Protein AF-A0A847G7B0-F1 (afdb_monomer_lite)

Sequence (99 aa):
MNILTGEQFATEEYEGGLYGIQGLPAGTYHVFAYPVDTKDATKDLAAGFTEFVTCGLTAECQDHSLIDVVVAANTVTSDVNPGDWYAPPGSFPPDPFRQ

pLDDT: mean 90.78, std 9.69, range [57.75, 98.5]

Foldseek 3Di:
DFPPPPDDFDDDDDDDLDDDTPDDDFGKDWDKDADPDDDPVRQQFMFTQWPCVVVPVDPVDDGRHTDIQGDDPPDDRDPRHRPHRPDPRPPDDGDPPDD

Secondary structure (DSSP, 8-state):
-BTTT---------SSS-----SPPSEEE--EE--SS--GGGTT--EE-BHHHHTTS-TT----PBP-EEEPTT---------B--SPTTSS---TT--

Structure (mmCIF, N/CA/C/O backbone):
data_AF-A0A847G7B0-F1
#
_entry.id   AF-A0A847G7B0-F1
#
loop_
_atom_site.group_PDB
_atom_site.id
_atom_site.type_symbol
_atom_site.label_atom_id
_atom_site.label_alt_id
_atom_site.label_comp_id
_atom_site.label_asym_id
_atom_site.label_entity_id
_atom_site.label_seq_id
_atom_site.pdbx_PDB_ins_code
_atom_site.Cartn_x
_atom_site.Cartn_y
_atom_site.Cartn_z
_atom_site.occupancy
_atom_site.B_iso_or_equiv
_atom_site.auth_seq_id
_atom_site.auth_comp_id
_atom_site.auth_asym_id
_atom_site.auth_atom_id
_atom_site.pdbx_PDB_model_num
ATOM 1 N N . MET A 1 1 ? -3.500 3.426 4.741 1.00 95.81 1 MET A N 1
ATOM 2 C CA . MET A 1 1 ? -3.957 4.817 4.959 1.00 95.81 1 MET A CA 1
ATOM 3 C C . MET A 1 1 ? -5.441 4.911 4.655 1.00 95.81 1 MET A C 1
ATOM 5 O O . MET A 1 1 ? -5.848 4.457 3.595 1.00 95.81 1 MET A O 1
ATOM 9 N N . ASN A 1 2 ? -6.246 5.453 5.566 1.00 97.62 2 ASN A N 1
ATOM 10 C CA . ASN A 1 2 ? -7.663 5.717 5.312 1.00 97.62 2 ASN A CA 1
ATOM 11 C C . ASN A 1 2 ? -7.801 6.882 4.317 1.00 97.62 2 ASN A C 1
ATOM 13 O O . ASN A 1 2 ? -7.207 7.938 4.536 1.00 97.62 2 ASN A O 1
ATOM 17 N N . ILE A 1 3 ? -8.574 6.707 3.243 1.00 97.31 3 ILE A N 1
ATOM 18 C CA . ILE A 1 3 ? -8.625 7.691 2.147 1.00 97.31 3 ILE A CA 1
ATOM 19 C C . ILE A 1 3 ? -9.361 8.985 2.523 1.00 97.31 3 ILE A C 1
ATOM 21 O O . ILE A 1 3 ? -9.153 10.013 1.887 1.00 97.31 3 ILE A O 1
ATOM 25 N N . LEU A 1 4 ? -10.230 8.946 3.540 1.00 97.19 4 LEU A N 1
ATOM 26 C CA . LEU A 1 4 ? -11.009 10.107 3.976 1.00 97.19 4 LEU A CA 1
ATOM 27 C C . LEU A 1 4 ? -10.315 10.866 5.104 1.00 97.19 4 LEU A C 1
ATOM 29 O O . LEU A 1 4 ? -10.298 12.094 5.098 1.00 97.19 4 LEU A O 1
ATOM 33 N N . THR A 1 5 ? -9.771 10.147 6.088 1.00 97.06 5 THR A N 1
ATOM 34 C CA . THR A 1 5 ? -9.171 10.770 7.278 1.00 97.06 5 THR A CA 1
ATOM 35 C C . THR A 1 5 ? -7.669 10.997 7.141 1.00 97.06 5 THR A C 1
ATOM 37 O O . THR A 1 5 ? -7.103 11.763 7.916 1.00 97.06 5 THR A O 1
ATOM 40 N N . GLY A 1 6 ? -7.008 10.322 6.195 1.00 95.25 6 GLY A N 1
ATOM 41 C CA . GLY A 1 6 ? -5.548 10.289 6.093 1.00 95.25 6 GLY A CA 1
ATOM 42 C C . GLY A 1 6 ? -4.872 9.510 7.226 1.00 95.25 6 GLY A C 1
ATOM 43 O O . GLY A 1 6 ? -3.646 9.461 7.286 1.00 95.25 6 GLY A O 1
ATOM 44 N N . GLU A 1 7 ? -5.643 8.894 8.126 1.00 95.62 7 GLU A N 1
ATOM 45 C CA . GLU A 1 7 ? -5.106 8.142 9.256 1.00 95.62 7 GLU A CA 1
ATOM 46 C C . GLU A 1 7 ? -4.328 6.916 8.770 1.00 95.62 7 GLU A C 1
ATOM 48 O O . GLU A 1 7 ? -4.736 6.199 7.844 1.00 95.62 7 GLU A O 1
ATOM 53 N N . GLN A 1 8 ? -3.174 6.686 9.389 1.00 94.50 8 GLN A N 1
ATOM 54 C CA . GLN A 1 8 ? -2.229 5.659 8.977 1.00 94.50 8 GLN A CA 1
ATOM 55 C C . GLN A 1 8 ? -2.107 4.601 10.063 1.00 94.50 8 GLN A C 1
ATOM 57 O O . GLN A 1 8 ? -2.006 4.905 11.247 1.00 94.50 8 GLN A O 1
ATOM 62 N N . PHE A 1 9 ? -2.116 3.349 9.625 1.00 94.69 9 PHE A N 1
ATOM 63 C CA . PHE A 1 9 ? -2.021 2.168 10.465 1.00 94.69 9 PHE A CA 1
ATOM 64 C C . PHE A 1 9 ? -0.952 1.278 9.848 1.00 94.69 9 PHE A C 1
ATOM 66 O O . PHE A 1 9 ? -0.911 1.153 8.621 1.00 94.69 9 PHE A O 1
ATOM 73 N N . ALA A 1 10 ? -0.113 0.672 10.678 1.00 93.31 10 ALA A N 1
ATOM 74 C CA . ALA A 1 10 ? 0.972 -0.180 10.224 1.00 93.31 10 ALA A CA 1
ATOM 75 C C . ALA A 1 10 ? 1.084 -1.437 11.080 1.00 93.31 10 ALA A C 1
ATOM 77 O O . ALA A 1 10 ? 0.687 -1.479 12.245 1.00 93.31 10 ALA A O 1
ATOM 78 N N . THR A 1 11 ? 1.643 -2.460 10.458 1.00 92.75 11 THR A N 1
ATOM 79 C CA . THR A 1 11 ? 2.144 -3.668 11.093 1.00 92.75 11 THR A CA 1
ATOM 80 C C . THR A 1 11 ? 3.459 -4.007 10.406 1.00 92.75 11 THR A C 1
ATOM 82 O O . THR A 1 11 ? 3.661 -3.631 9.250 1.00 92.75 11 THR A O 1
ATOM 85 N N . GLU A 1 12 ? 4.343 -4.690 11.113 1.00 89.50 12 GLU A N 1
ATOM 86 C CA . GLU A 1 12 ? 5.584 -5.194 10.542 1.00 89.50 12 GLU A CA 1
ATOM 87 C C . GLU A 1 12 ? 5.431 -6.693 10.306 1.00 89.50 12 GLU A C 1
ATOM 89 O O . GLU A 1 12 ? 4.880 -7.419 11.138 1.00 89.50 12 GLU A O 1
ATOM 94 N N . GLU A 1 13 ? 5.922 -7.153 9.164 1.00 83.38 13 GLU A N 1
ATOM 95 C CA . GLU A 1 13 ? 5.943 -8.558 8.786 1.00 83.38 13 GLU A CA 1
ATOM 96 C C . GLU A 1 13 ? 7.396 -8.953 8.532 1.00 83.38 13 GLU A C 1
ATOM 98 O O . GLU A 1 13 ? 8.115 -8.266 7.808 1.00 83.38 13 GLU A O 1
ATOM 103 N N . TYR A 1 14 ? 7.838 -10.020 9.196 1.00 69.06 14 TYR A N 1
ATOM 104 C CA . TYR A 1 14 ? 9.241 -10.438 9.204 1.00 69.06 14 TYR A CA 1
ATOM 105 C C . TYR A 1 14 ? 9.451 -11.846 8.634 1.00 69.06 14 TYR A C 1
ATOM 107 O O . TYR A 1 14 ? 10.556 -12.156 8.194 1.00 69.06 14 TYR A O 1
ATOM 115 N N . GLU A 1 15 ? 8.422 -12.701 8.635 1.00 65.06 15 GLU A N 1
ATOM 116 C CA . GLU A 1 15 ? 8.525 -14.096 8.208 1.00 65.06 15 GLU A CA 1
ATOM 117 C C . GLU A 1 15 ? 7.199 -14.616 7.622 1.00 65.06 15 GLU A C 1
ATOM 119 O O . GLU A 1 15 ? 6.229 -14.846 8.345 1.00 65.06 15 GLU A O 1
ATOM 124 N N . GLY A 1 16 ? 7.197 -14.914 6.317 1.00 66.12 16 GLY A N 1
ATOM 125 C CA . GLY A 1 16 ? 6.161 -15.727 5.666 1.00 66.12 16 GLY A CA 1
ATOM 126 C C . GLY A 1 16 ? 5.251 -15.010 4.666 1.00 66.12 16 GLY A C 1
ATOM 127 O O . GLY A 1 16 ? 4.405 -15.672 4.068 1.00 66.12 16 GLY A O 1
ATOM 128 N N . GLY A 1 17 ? 5.418 -13.703 4.450 1.00 77.25 17 GLY A N 1
ATOM 129 C CA . GLY A 1 17 ? 4.645 -12.912 3.487 1.00 77.25 17 GLY A CA 1
ATOM 130 C C . GLY A 1 17 ? 3.177 -12.713 3.873 1.00 77.25 17 GLY A C 1
ATOM 131 O O . GLY A 1 17 ? 2.377 -12.277 3.047 1.00 77.25 17 GLY A O 1
ATOM 132 N N . LEU A 1 18 ? 2.803 -13.057 5.110 1.00 87.12 18 LEU A N 1
ATOM 133 C CA . LEU A 1 18 ? 1.456 -12.888 5.646 1.00 87.12 18 LEU A CA 1
ATOM 134 C C . LEU A 1 18 ? 1.468 -11.803 6.713 1.00 87.12 18 LEU A C 1
ATOM 136 O O . LEU A 1 18 ? 2.165 -11.916 7.717 1.00 87.12 18 LEU A O 1
ATOM 140 N N . TYR A 1 19 ? 0.626 -10.794 6.530 1.00 92.62 19 TYR A N 1
ATOM 141 C CA . TYR A 1 19 ? 0.465 -9.699 7.474 1.00 92.62 19 TYR A CA 1
ATOM 142 C C . TYR A 1 19 ? -0.994 -9.583 7.922 1.00 92.62 19 TYR A C 1
ATOM 144 O O . TYR A 1 19 ? -1.916 -10.098 7.286 1.00 92.62 19 TYR A O 1
ATOM 152 N N . GLY A 1 20 ? -1.218 -8.881 9.029 1.00 93.38 20 GLY A N 1
ATOM 153 C CA . GLY A 1 20 ? -2.562 -8.579 9.500 1.00 93.38 20 GLY A CA 1
ATOM 154 C C . GLY A 1 20 ? -2.582 -7.314 10.339 1.00 93.38 20 GLY A C 1
ATOM 155 O O . GLY A 1 20 ? -1.826 -7.187 11.298 1.00 93.38 20 GLY A O 1
ATOM 156 N N . ILE A 1 21 ? -3.480 -6.390 10.001 1.00 94.06 21 ILE A N 1
ATOM 157 C CA . ILE A 1 21 ? -3.723 -5.181 10.790 1.00 94.06 21 ILE A CA 1
ATOM 158 C C . ILE A 1 21 ? -5.058 -5.357 11.508 1.00 94.06 21 ILE A C 1
ATOM 160 O O . ILE A 1 21 ? -6.111 -5.453 10.881 1.00 94.06 21 ILE A O 1
ATOM 164 N N . GLN A 1 22 ? -5.007 -5.438 12.835 1.00 93.44 22 GLN A N 1
ATOM 165 C CA . GLN A 1 22 ? -6.193 -5.612 13.672 1.00 93.44 22 GLN A CA 1
ATOM 166 C C . GLN A 1 22 ? -6.720 -4.265 14.169 1.00 93.44 22 GLN A C 1
ATOM 168 O O . GLN A 1 22 ? -5.973 -3.297 14.287 1.00 93.44 22 GLN A O 1
ATOM 173 N N . GLY A 1 23 ? -8.012 -4.218 14.500 1.00 93.50 23 GLY A N 1
ATOM 174 C CA . GLY A 1 23 ? -8.624 -3.039 15.118 1.00 93.50 23 GLY A CA 1
ATOM 175 C C . GLY A 1 23 ? -8.786 -1.838 14.184 1.00 93.50 23 GLY A C 1
ATOM 176 O O . GLY A 1 23 ? -8.949 -0.723 14.672 1.00 93.50 23 GLY A O 1
ATOM 177 N N . LEU A 1 24 ? -8.757 -2.046 12.862 1.00 95.44 24 LEU A N 1
ATOM 178 C CA . LEU A 1 24 ? -9.039 -0.981 11.903 1.00 95.44 24 LEU A CA 1
ATOM 179 C C . LEU A 1 24 ? -10.490 -0.488 12.045 1.00 95.44 24 LEU A C 1
ATOM 181 O O . LEU A 1 24 ? -11.415 -1.310 12.069 1.00 95.44 24 LEU A O 1
ATOM 185 N N . PRO A 1 25 ? -10.715 0.837 12.093 1.00 96.62 25 PRO A N 1
ATOM 186 C CA . PRO A 1 25 ? -12.039 1.402 11.880 1.00 96.62 25 PRO A CA 1
ATOM 187 C C . PRO A 1 25 ? -12.623 0.964 10.530 1.00 96.62 25 PRO A C 1
ATOM 189 O O . PRO A 1 25 ? -11.897 0.708 9.571 1.00 96.62 25 PRO A O 1
ATOM 192 N N . ALA A 1 26 ? -13.952 0.906 10.435 1.00 97.56 26 ALA A N 1
ATOM 193 C CA . ALA A 1 26 ? -14.594 0.703 9.142 1.00 97.56 26 ALA A CA 1
ATOM 194 C C . ALA A 1 26 ? -14.328 1.912 8.232 1.00 97.56 26 ALA A C 1
ATOM 196 O O . ALA A 1 26 ? -14.442 3.061 8.665 1.00 97.56 26 ALA A O 1
ATOM 197 N N . GLY A 1 27 ? -13.998 1.657 6.971 1.00 97.94 27 GLY A N 1
ATOM 198 C CA . GLY A 1 27 ? -13.651 2.707 6.023 1.00 97.94 27 GLY A CA 1
ATOM 199 C C . GLY A 1 27 ? -12.994 2.169 4.763 1.00 97.94 27 GLY A C 1
ATOM 200 O O . GLY A 1 27 ? -12.852 0.960 4.588 1.00 97.94 27 GLY A O 1
ATOM 201 N N . THR A 1 28 ? -12.582 3.086 3.895 1.00 98.50 28 THR A N 1
ATOM 202 C CA . THR A 1 28 ? -11.856 2.762 2.666 1.00 98.50 28 THR A CA 1
ATOM 203 C C . THR A 1 28 ? -10.389 3.133 2.825 1.00 98.50 28 THR A C 1
ATOM 205 O O . THR A 1 28 ? -10.062 4.202 3.350 1.00 98.50 28 THR A O 1
ATOM 208 N N . TYR A 1 29 ? -9.507 2.241 2.390 1.00 98.50 29 TYR A N 1
ATOM 209 C CA . TYR A 1 29 ? -8.075 2.329 2.617 1.00 98.50 29 TYR A CA 1
ATOM 210 C C . TYR A 1 29 ? -7.288 2.118 1.326 1.00 98.50 29 TYR A C 1
ATOM 212 O O . TYR A 1 29 ? -7.642 1.277 0.505 1.00 98.50 29 TYR A O 1
ATOM 220 N N . HIS A 1 30 ? -6.162 2.817 1.208 1.00 98.31 30 HIS A N 1
ATOM 221 C CA . HIS A 1 30 ? -5.052 2.404 0.347 1.00 98.31 30 HIS A CA 1
ATOM 222 C C . HIS A 1 30 ? -3.994 1.701 1.186 1.00 98.31 30 HIS A C 1
ATOM 224 O O . HIS A 1 30 ? -3.737 2.089 2.336 1.00 98.31 30 HIS A O 1
ATOM 230 N N . VAL A 1 31 ? -3.397 0.658 0.619 1.00 97.56 31 VAL A N 1
ATOM 231 C CA . VAL A 1 31 ? -2.453 -0.222 1.312 1.00 97.56 31 VAL A CA 1
ATOM 232 C C . VAL A 1 31 ? -1.106 -0.175 0.607 1.00 97.56 31 VAL A C 1
ATOM 234 O O . VAL A 1 31 ? -1.037 -0.300 -0.616 1.00 97.56 31 VAL A O 1
ATOM 237 N N . PHE A 1 32 ? -0.057 0.008 1.405 1.00 95.81 32 PHE A N 1
ATOM 238 C CA . PHE A 1 32 ? 1.322 0.160 0.959 1.00 95.81 32 PHE A CA 1
ATOM 239 C C . PHE A 1 32 ? 2.236 -0.771 1.755 1.00 95.81 32 PHE A C 1
ATOM 241 O O . PHE A 1 32 ? 1.900 -1.145 2.881 1.00 95.81 32 PHE A O 1
ATOM 248 N N . ALA A 1 33 ? 3.392 -1.099 1.185 1.00 94.12 33 ALA A N 1
ATOM 249 C CA . ALA A 1 33 ? 4.468 -1.823 1.847 1.00 94.12 33 ALA A CA 1
ATOM 250 C C . ALA A 1 33 ? 5.803 -1.098 1.652 1.00 94.12 33 ALA A C 1
ATOM 252 O O . AL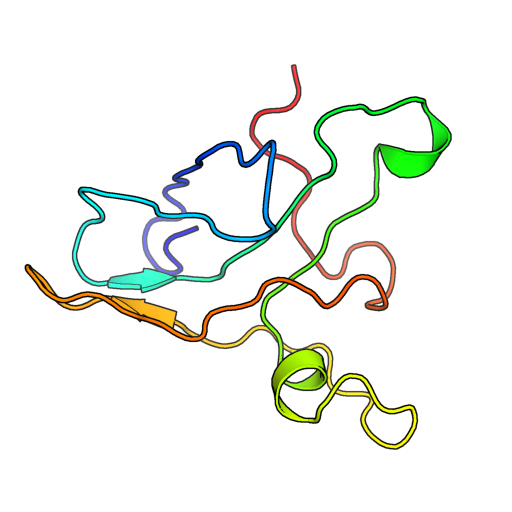A A 1 33 ? 6.081 -0.559 0.579 1.00 94.12 33 ALA A O 1
ATOM 253 N N . TYR A 1 34 ? 6.635 -1.127 2.691 1.00 92.19 34 TYR A N 1
ATOM 254 C CA . TYR A 1 34 ? 7.961 -0.514 2.715 1.00 92.19 34 TYR A CA 1
ATOM 255 C C . TYR A 1 34 ? 8.983 -1.543 3.223 1.00 92.19 34 TYR A C 1
ATOM 257 O O . TYR A 1 34 ? 8.659 -2.312 4.132 1.00 92.19 34 TYR A O 1
ATOM 265 N N . PRO A 1 35 ? 10.205 -1.603 2.662 1.00 88.75 35 PRO A N 1
ATOM 266 C CA . PRO A 1 35 ? 11.264 -2.455 3.197 1.00 88.75 35 PRO A CA 1
ATOM 267 C C . PRO A 1 35 ? 11.665 -2.022 4.615 1.00 88.75 35 PRO A C 1
ATOM 269 O O . PRO A 1 35 ? 11.942 -0.847 4.835 1.00 88.75 35 PRO A O 1
ATOM 272 N N . VAL A 1 36 ? 11.756 -2.974 5.552 1.00 80.69 36 VAL A N 1
ATOM 273 C CA . VAL A 1 36 ? 12.146 -2.699 6.952 1.00 80.69 36 VAL A CA 1
ATOM 274 C C . VAL A 1 36 ? 13.652 -2.428 7.091 1.00 80.69 36 VAL A C 1
ATOM 276 O O . VAL A 1 36 ? 14.057 -1.523 7.816 1.00 80.69 36 VAL A O 1
ATOM 279 N N . ASP A 1 37 ? 14.502 -3.182 6.381 1.00 70.56 37 ASP A N 1
ATOM 280 C CA . ASP A 1 37 ? 15.961 -2.987 6.383 1.00 70.56 37 ASP A CA 1
ATOM 281 C C . ASP A 1 37 ? 16.383 -2.125 5.187 1.00 70.56 37 ASP A C 1
ATOM 283 O O . ASP A 1 37 ? 16.522 -2.592 4.051 1.00 70.56 37 ASP A O 1
ATOM 287 N N . THR A 1 38 ? 16.552 -0.829 5.434 1.00 57.81 38 THR A N 1
ATOM 288 C CA . THR A 1 38 ? 16.927 0.138 4.405 1.00 57.81 38 THR A CA 1
ATOM 289 C C . THR A 1 38 ? 18.408 0.467 4.507 1.00 57.81 38 THR A C 1
ATOM 291 O O . THR A 1 38 ? 18.808 1.501 5.043 1.00 57.81 38 THR A O 1
ATOM 294 N N . LYS A 1 39 ? 19.253 -0.370 3.902 1.00 58.97 39 LYS A N 1
ATOM 295 C CA . LYS A 1 39 ? 20.481 0.177 3.306 1.00 58.97 39 LYS A CA 1
ATOM 296 C C . LYS A 1 39 ? 20.056 1.220 2.263 1.00 58.97 39 LYS A C 1
ATOM 298 O O . LYS A 1 39 ? 19.033 1.032 1.611 1.00 58.97 39 LYS A O 1
ATOM 303 N N . ASP A 1 40 ? 20.833 2.292 2.083 1.00 68.44 40 ASP A N 1
ATOM 304 C CA . ASP A 1 40 ? 20.458 3.480 1.283 1.00 68.44 40 ASP A CA 1
ATOM 305 C C . ASP A 1 40 ? 19.7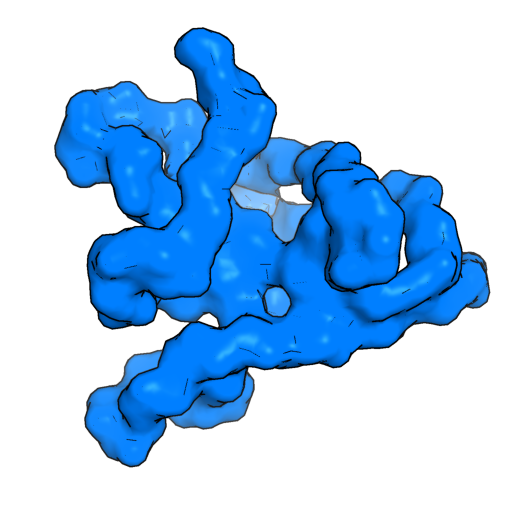63 3.193 -0.066 1.00 68.44 40 ASP A C 1
ATOM 307 O O . ASP A 1 40 ? 18.926 3.975 -0.505 1.00 68.44 40 ASP A O 1
ATOM 311 N N . ALA A 1 41 ? 20.091 2.079 -0.726 1.00 71.69 41 ALA A N 1
ATOM 312 C CA . ALA A 1 41 ? 19.564 1.707 -2.037 1.00 71.69 41 ALA A CA 1
ATOM 313 C C . ALA A 1 41 ? 18.052 1.401 -2.080 1.00 71.69 41 ALA A C 1
ATOM 315 O O . ALA A 1 41 ? 17.455 1.545 -3.142 1.00 71.69 41 ALA A O 1
ATOM 316 N N . THR A 1 42 ? 17.426 0.981 -0.975 1.00 76.94 42 THR A N 1
ATOM 317 C CA . THR A 1 42 ? 15.991 0.619 -0.935 1.00 76.94 42 THR A CA 1
ATOM 318 C C . THR A 1 42 ? 15.147 1.616 -0.153 1.00 76.94 42 THR A C 1
ATOM 320 O O . THR A 1 42 ? 13.954 1.399 0.039 1.00 76.94 42 THR A O 1
ATOM 323 N N . LYS A 1 43 ? 15.740 2.731 0.286 1.00 78.06 43 LYS A N 1
ATOM 324 C CA . LYS A 1 43 ? 15.051 3.694 1.146 1.00 78.06 43 LYS A CA 1
ATOM 325 C C . LYS A 1 43 ? 13.832 4.316 0.455 1.00 78.06 43 LYS A C 1
ATOM 327 O O . LYS A 1 43 ? 12.798 4.501 1.076 1.00 78.06 43 LYS A O 1
ATOM 332 N N . ASP A 1 44 ? 13.894 4.607 -0.833 1.00 83.19 44 ASP A N 1
ATOM 333 C CA . ASP A 1 44 ? 12.768 5.252 -1.520 1.00 83.19 44 ASP A CA 1
ATOM 334 C C . ASP A 1 44 ? 11.839 4.228 -2.190 1.00 83.19 44 ASP A C 1
ATOM 336 O O . ASP A 1 44 ? 10.964 4.595 -2.971 1.00 83.19 44 ASP A O 1
ATOM 340 N N . LEU A 1 45 ? 12.035 2.937 -1.897 1.00 88.62 45 LEU A N 1
ATOM 341 C CA . LEU A 1 45 ? 11.226 1.866 -2.450 1.00 88.62 45 LEU A CA 1
ATOM 342 C C . LEU A 1 45 ? 9.922 1.725 -1.659 1.00 88.62 45 LEU A C 1
ATOM 344 O O . LEU A 1 45 ? 9.923 1.638 -0.432 1.00 88.62 45 LEU A O 1
ATOM 348 N N . ALA A 1 46 ? 8.819 1.651 -2.391 1.00 93.81 46 ALA A N 1
ATOM 349 C CA . ALA A 1 46 ? 7.491 1.393 -1.866 1.00 93.81 46 ALA A CA 1
ATOM 350 C C . ALA A 1 46 ? 6.751 0.468 -2.831 1.00 93.81 46 ALA A C 1
ATOM 352 O O . ALA A 1 46 ? 6.982 0.530 -4.040 1.00 93.81 46 ALA A O 1
ATOM 353 N N . ALA A 1 47 ? 5.840 -0.338 -2.299 1.00 95.38 47 ALA A N 1
ATOM 354 C CA . ALA A 1 47 ? 4.844 -1.039 -3.092 1.00 95.38 47 ALA A CA 1
ATOM 355 C C . ALA A 1 47 ? 3.428 -0.676 -2.677 1.00 95.38 47 ALA A C 1
ATOM 357 O O . ALA A 1 47 ? 3.183 -0.281 -1.538 1.00 95.38 47 ALA A O 1
ATOM 358 N N . GLY A 1 48 ? 2.497 -0.824 -3.616 1.00 97.25 48 GLY A N 1
ATOM 359 C CA . GLY A 1 48 ? 1.073 -0.582 -3.418 1.00 97.25 48 GLY A CA 1
ATOM 360 C C . GLY A 1 48 ? 0.227 -1.804 -3.761 1.00 97.25 48 GLY A C 1
ATOM 361 O O . GLY A 1 48 ? 0.660 -2.699 -4.490 1.00 97.25 48 GLY A O 1
ATOM 362 N N . PHE A 1 49 ? -0.996 -1.846 -3.231 1.00 97.94 49 PHE A N 1
ATOM 363 C CA . PHE A 1 49 ? -2.039 -2.726 -3.758 1.00 97.94 49 PHE A CA 1
ATOM 364 C C . PHE A 1 49 ? -2.745 -2.018 -4.917 1.00 97.94 49 PHE A C 1
ATOM 366 O O . PHE A 1 49 ? -3.455 -1.030 -4.711 1.00 97.94 49 PHE A O 1
ATOM 373 N N . THR A 1 50 ? -2.497 -2.497 -6.134 1.00 98.31 50 THR A N 1
ATOM 374 C CA . THR A 1 50 ? -2.881 -1.826 -7.382 1.00 98.31 50 THR A CA 1
ATOM 375 C C . THR A 1 50 ? -3.534 -2.787 -8.370 1.00 98.31 50 THR A C 1
ATOM 377 O O . THR A 1 50 ? -3.455 -4.011 -8.215 1.00 98.31 50 THR A O 1
ATOM 380 N N . GLU A 1 51 ? -4.136 -2.234 -9.426 1.00 97.38 51 GLU A N 1
ATOM 381 C CA . GLU A 1 51 ? -4.647 -3.010 -10.566 1.00 97.38 51 GLU A CA 1
ATOM 382 C C . GLU A 1 51 ? -3.556 -3.922 -11.159 1.00 97.38 51 GLU A C 1
ATOM 384 O O . GLU A 1 51 ? -3.831 -5.085 -11.470 1.00 97.38 51 GLU A O 1
ATOM 389 N N . PHE A 1 52 ? -2.295 -3.466 -11.176 1.00 97.50 52 PHE A N 1
ATOM 390 C CA . PHE A 1 52 ? -1.127 -4.233 -11.619 1.00 97.50 52 PHE A CA 1
ATOM 391 C C . PHE A 1 52 ? -0.944 -5.559 -10.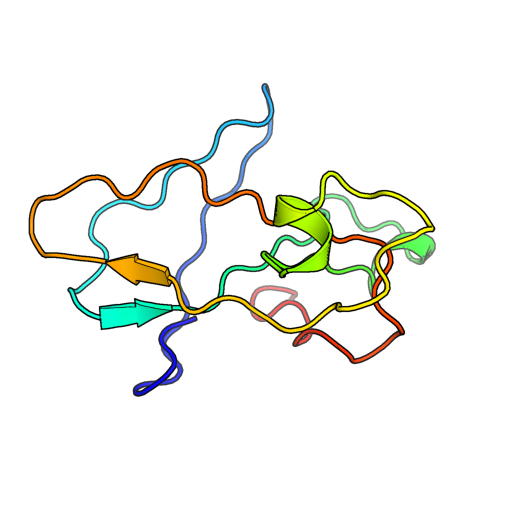860 1.00 97.50 52 PHE A C 1
ATOM 393 O O . PHE A 1 52 ? -0.566 -6.586 -11.433 1.00 97.50 52 PHE A O 1
ATOM 400 N N . VAL A 1 53 ? -1.250 -5.571 -9.560 1.00 96.44 53 VAL A N 1
ATOM 401 C CA . VAL A 1 53 ? -1.208 -6.799 -8.753 1.00 96.44 53 VAL A CA 1
ATOM 402 C C . VAL A 1 53 ? -2.329 -7.747 -9.166 1.00 96.44 53 VAL A C 1
ATOM 404 O O . VAL A 1 53 ? -2.094 -8.941 -9.357 1.00 96.44 53 VAL A O 1
ATOM 407 N N . THR A 1 54 ? -3.548 -7.231 -9.333 1.00 95.25 54 THR A N 1
ATOM 408 C CA . THR A 1 54 ? -4.723 -8.062 -9.651 1.00 95.25 54 THR A CA 1
ATOM 409 C C . THR A 1 54 ? -4.661 -8.674 -11.048 1.00 95.25 54 THR A C 1
ATOM 411 O O . THR A 1 54 ? -5.194 -9.761 -11.269 1.00 95.25 54 THR A O 1
ATOM 414 N N . CYS A 1 55 ? -3.936 -8.040 -11.971 1.00 94.12 55 CYS A N 1
ATOM 415 C CA . CYS A 1 55 ? -3.658 -8.577 -13.301 1.00 94.12 55 CYS A CA 1
ATOM 416 C C . CYS A 1 55 ? -2.430 -9.511 -13.346 1.00 94.12 55 CYS A C 1
ATOM 418 O O . CYS A 1 55 ? -1.967 -9.885 -14.428 1.00 94.12 55 CYS A O 1
ATOM 420 N N . GLY A 1 56 ? -1.904 -9.916 -12.185 1.00 94.44 56 GLY A N 1
ATOM 421 C CA . GLY A 1 56 ? -0.878 -10.949 -12.063 1.00 94.44 56 GLY A CA 1
ATOM 422 C C . GLY A 1 56 ? 0.555 -10.475 -12.301 1.00 94.44 56 GLY A C 1
ATOM 423 O O . GLY A 1 56 ? 1.404 -11.313 -12.600 1.00 94.44 56 GLY A O 1
ATOM 424 N N . LEU A 1 57 ? 0.833 -9.169 -12.175 1.00 94.31 57 LEU A N 1
ATOM 425 C CA . LEU A 1 57 ? 2.176 -8.584 -12.324 1.00 94.31 57 LEU A CA 1
ATOM 426 C C . LEU A 1 57 ? 2.808 -8.862 -13.701 1.00 94.31 57 LEU A C 1
ATOM 428 O O . LEU A 1 57 ? 4.004 -9.138 -13.821 1.00 94.31 57 LEU A O 1
ATOM 432 N N . THR A 1 58 ? 1.993 -8.842 -14.757 1.00 93.69 58 THR A N 1
ATOM 433 C CA . THR A 1 58 ? 2.434 -9.162 -16.123 1.00 93.69 58 THR A CA 1
ATOM 434 C C . THR A 1 58 ? 2.704 -7.902 -16.939 1.00 93.69 58 THR A C 1
ATOM 436 O O . THR A 1 58 ? 1.996 -6.912 -16.806 1.00 93.69 58 THR A O 1
ATOM 439 N N . ALA A 1 59 ? 3.684 -7.946 -17.848 1.00 90.06 59 ALA A N 1
ATOM 440 C CA . ALA A 1 59 ? 4.065 -6.793 -18.677 1.00 90.06 59 ALA A CA 1
ATOM 441 C C . ALA A 1 59 ? 2.942 -6.260 -19.596 1.00 90.06 59 ALA A C 1
ATOM 443 O O . ALA A 1 59 ? 3.030 -5.137 -20.090 1.00 90.06 59 ALA A O 1
ATOM 444 N N . GLU A 1 60 ? 1.891 -7.051 -19.824 1.00 91.19 60 GLU A N 1
ATOM 445 C CA . GLU A 1 60 ? 0.715 -6.670 -20.620 1.00 91.19 60 GLU A CA 1
ATOM 446 C C . GLU A 1 60 ? -0.209 -5.685 -19.883 1.00 91.19 60 GLU A C 1
ATOM 448 O O . GLU A 1 60 ? -1.080 -5.060 -20.486 1.00 91.19 60 GLU A O 1
ATOM 453 N N . CYS A 1 61 ? -0.018 -5.534 -18.575 1.00 91.31 61 CYS A N 1
ATOM 454 C CA . CYS A 1 61 ? -0.794 -4.676 -17.702 1.00 91.31 61 CYS A CA 1
ATOM 455 C C . CYS A 1 61 ? 0.123 -3.576 -17.163 1.00 91.31 61 CYS A C 1
ATOM 457 O O . CYS A 1 61 ? 1.172 -3.861 -16.605 1.00 91.31 61 CYS A O 1
ATOM 459 N N . GLN A 1 62 ? -0.238 -2.312 -17.367 1.00 94.56 62 GLN A N 1
ATOM 460 C CA . GLN A 1 62 ? 0.582 -1.158 -16.956 1.00 94.56 62 GLN A CA 1
ATOM 461 C C . GLN A 1 62 ? -0.168 -0.236 -15.988 1.00 94.56 62 GLN A C 1
ATOM 463 O O . GLN A 1 62 ? 0.264 0.885 -15.723 1.00 94.56 62 GLN A O 1
ATOM 468 N N . ASP A 1 63 ? -1.330 -0.678 -15.503 1.00 96.69 63 ASP A N 1
ATOM 469 C CA . ASP A 1 63 ? -2.158 0.116 -14.608 1.00 96.69 63 ASP A CA 1
ATOM 470 C C . ASP A 1 63 ? -1.683 -0.043 -13.162 1.00 96.69 63 ASP A C 1
ATOM 472 O O . ASP A 1 63 ? -2.012 -1.005 -12.478 1.00 96.69 63 ASP A O 1
ATOM 476 N N . HIS A 1 64 ? -0.896 0.923 -12.702 1.00 96.94 64 HIS A N 1
ATOM 477 C CA . HIS A 1 64 ? -0.412 0.996 -11.324 1.00 96.94 64 HIS A CA 1
ATOM 478 C C . HIS A 1 64 ? -1.353 1.804 -10.406 1.00 96.94 64 HIS A C 1
ATOM 480 O O . HIS A 1 64 ? -0.926 2.305 -9.364 1.00 96.94 64 HIS A O 1
ATOM 486 N N . SER A 1 65 ? -2.625 1.986 -10.782 1.00 97.25 65 SER A N 1
ATOM 487 C CA . SER A 1 65 ? -3.601 2.698 -9.949 1.00 97.25 65 SER A CA 1
ATOM 488 C C . SER A 1 65 ? -3.902 1.925 -8.670 1.00 97.25 65 SER A C 1
ATOM 490 O O . SER A 1 65 ? -4.093 0.709 -8.693 1.00 97.25 65 SER A O 1
ATOM 492 N N . LEU A 1 66 ? -3.960 2.645 -7.547 1.00 97.81 66 LEU A N 1
ATOM 493 C CA . LEU A 1 66 ? -4.308 2.086 -6.243 1.00 97.81 66 LEU A CA 1
ATOM 494 C C . LEU A 1 66 ? -5.751 1.592 -6.229 1.00 97.81 66 LEU A C 1
ATOM 496 O O . LEU A 1 66 ? -6.653 2.270 -6.720 1.00 97.81 66 LEU A O 1
ATOM 500 N N . ILE A 1 67 ? -5.954 0.439 -5.598 1.00 98.19 67 ILE A N 1
ATOM 501 C CA . ILE A 1 67 ? -7.280 -0.128 -5.381 1.00 98.19 67 ILE A CA 1
ATOM 502 C C . ILE A 1 67 ? -7.811 0.327 -4.024 1.00 98.19 67 ILE A C 1
ATOM 504 O O . ILE A 1 67 ? -7.134 0.232 -2.996 1.00 98.19 67 ILE A O 1
ATOM 508 N N . ASP A 1 68 ? -9.064 0.769 -4.023 1.00 98.50 68 ASP A N 1
ATOM 509 C CA . ASP A 1 68 ? -9.816 1.085 -2.816 1.00 98.50 68 ASP A CA 1
ATOM 510 C C . ASP A 1 68 ? -10.177 -0.197 -2.052 1.00 98.50 68 ASP A C 1
ATOM 512 O O . ASP A 1 68 ? -11.018 -0.993 -2.473 1.00 98.50 68 ASP A O 1
ATOM 516 N N . VAL A 1 69 ? -9.566 -0.382 -0.881 1.00 98.31 69 VAL A N 1
ATOM 517 C CA . VAL A 1 69 ? -9.853 -1.508 0.013 1.00 98.31 69 VAL A CA 1
ATOM 518 C C . VAL A 1 69 ? -10.938 -1.104 1.002 1.00 98.31 69 VAL A C 1
ATOM 520 O O . VAL A 1 69 ? -10.705 -0.293 1.900 1.00 98.31 69 VAL A O 1
ATOM 523 N N . VAL A 1 70 ? -12.129 -1.682 0.858 1.00 98.19 70 VAL A N 1
ATOM 524 C CA . VAL A 1 70 ? -13.256 -1.441 1.768 1.00 98.19 70 VAL A CA 1
ATOM 525 C C . VAL A 1 70 ? -13.171 -2.386 2.965 1.00 98.19 70 VAL A C 1
ATOM 527 O O . VAL A 1 70 ? -13.380 -3.588 2.832 1.00 98.19 70 VAL A O 1
ATOM 530 N N . VAL A 1 71 ? -12.919 -1.829 4.148 1.00 97.75 71 VAL A N 1
ATOM 531 C CA . VAL A 1 71 ? -12.894 -2.555 5.422 1.00 97.75 71 VAL A CA 1
ATOM 532 C C . VAL A 1 71 ? -14.228 -2.360 6.138 1.00 97.75 71 VAL A C 1
ATOM 534 O O . VAL A 1 71 ? -14.597 -1.245 6.517 1.00 97.75 71 VAL A O 1
ATOM 537 N N . ALA A 1 72 ? -14.954 -3.457 6.349 1.00 96.44 72 ALA A N 1
ATOM 538 C CA . ALA A 1 72 ? -16.185 -3.475 7.133 1.00 96.44 72 ALA A CA 1
ATOM 539 C C . ALA A 1 72 ? -15.911 -3.827 8.604 1.00 96.44 72 ALA A C 1
ATOM 541 O O . ALA A 1 72 ? -15.008 -4.603 8.923 1.00 96.44 72 ALA A O 1
ATOM 542 N N . ALA A 1 73 ? -16.730 -3.293 9.515 1.00 94.00 73 ALA A N 1
ATOM 543 C CA . ALA A 1 73 ? -16.606 -3.582 10.941 1.00 94.00 73 ALA A CA 1
ATOM 544 C C . ALA A 1 73 ? -16.728 -5.090 11.224 1.00 94.00 73 ALA A C 1
ATOM 546 O O . ALA A 1 73 ? -17.599 -5.770 10.677 1.00 94.00 73 ALA A O 1
ATOM 547 N N . ASN A 1 74 ? -15.876 -5.595 12.122 1.00 92.00 74 ASN A N 1
ATOM 548 C CA . ASN A 1 74 ? -15.862 -6.992 12.578 1.00 92.00 74 ASN A CA 1
ATOM 549 C C . ASN A 1 74 ? -15.721 -8.037 11.453 1.00 92.00 74 ASN A C 1
ATOM 551 O O . ASN A 1 74 ? -16.151 -9.176 11.621 1.00 92.00 74 ASN A O 1
ATOM 555 N N . THR A 1 75 ? -15.137 -7.661 10.313 1.00 94.69 75 THR A N 1
ATOM 556 C CA . THR A 1 75 ? -14.948 -8.546 9.156 1.00 94.69 75 THR A CA 1
ATOM 557 C C . THR A 1 75 ? -13.484 -8.551 8.730 1.00 94.69 75 THR A C 1
ATOM 559 O O . THR A 1 75 ? -12.812 -7.523 8.785 1.00 94.69 75 THR A O 1
ATOM 562 N N . VAL A 1 76 ? -12.985 -9.708 8.291 1.00 95.75 76 VAL A N 1
ATOM 563 C CA . VAL A 1 76 ? -11.656 -9.818 7.679 1.00 95.75 76 VAL A CA 1
ATOM 564 C C . VAL A 1 76 ? -11.763 -9.458 6.201 1.00 95.75 76 VAL A C 1
ATOM 566 O O . VAL A 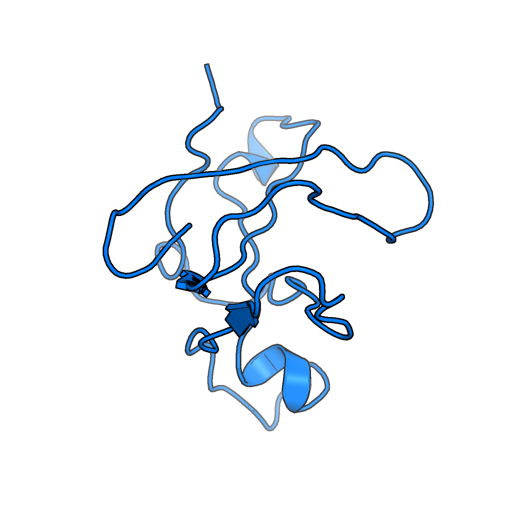1 76 ? -12.576 -10.034 5.484 1.00 95.75 76 VAL A O 1
ATOM 569 N N . THR A 1 77 ? -10.933 -8.518 5.753 1.00 96.88 77 THR A N 1
ATOM 570 C CA . THR A 1 77 ? -10.727 -8.229 4.326 1.00 96.88 77 THR A CA 1
ATOM 571 C C . THR A 1 77 ? -9.440 -8.930 3.898 1.00 96.88 77 THR A C 1
ATOM 573 O O . THR A 1 77 ? -8.377 -8.612 4.428 1.00 96.88 77 THR A O 1
ATOM 576 N N . SER A 1 78 ? -9.549 -9.933 3.025 1.00 95.81 78 SER A N 1
ATOM 577 C CA . SER A 1 78 ? -8.430 -10.757 2.548 1.00 95.81 78 SER A CA 1
ATOM 578 C C . SER A 1 78 ? -7.975 -10.350 1.146 1.00 95.81 78 SER A C 1
ATOM 580 O O . SER A 1 78 ? -8.568 -9.470 0.526 1.00 95.81 78 SER A O 1
ATOM 582 N N . ASP A 1 79 ? -6.918 -11.006 0.659 1.00 94.38 79 ASP A N 1
ATOM 583 C CA . ASP A 1 79 ? -6.427 -10.903 -0.725 1.00 94.38 79 ASP A CA 1
ATOM 584 C C . ASP A 1 79 ? -5.950 -9.499 -1.130 1.00 94.38 79 ASP A C 1
ATOM 586 O O . ASP A 1 79 ? -5.856 -9.157 -2.308 1.00 94.38 79 ASP A O 1
ATOM 590 N N . VAL A 1 80 ? -5.585 -8.700 -0.128 1.00 96.81 80 VAL A N 1
ATOM 591 C CA . VAL A 1 80 ? -4.948 -7.397 -0.292 1.00 96.81 80 VAL A CA 1
ATOM 592 C C . VAL A 1 80 ? -3.443 -7.619 -0.272 1.00 96.81 80 VAL A C 1
ATOM 594 O O . VAL A 1 80 ? -2.863 -7.860 0.778 1.00 96.81 80 VAL A O 1
ATOM 597 N N . ASN A 1 81 ? -2.810 -7.581 -1.441 1.00 95.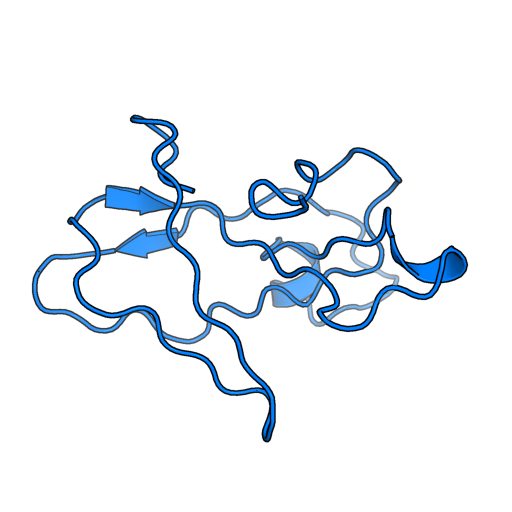50 81 ASN A N 1
ATOM 598 C CA . ASN A 1 81 ? -1.381 -7.8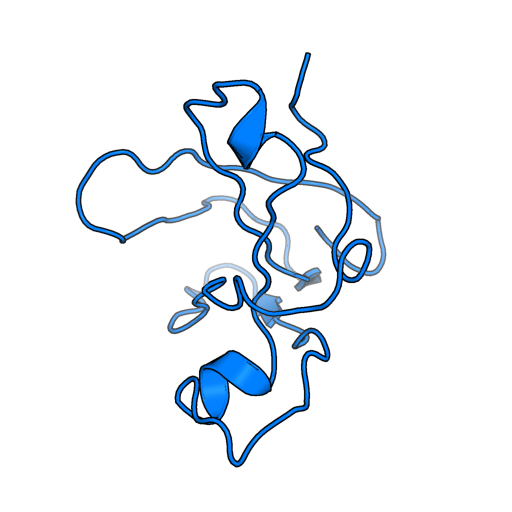59 -1.578 1.00 95.50 81 ASN A CA 1
ATOM 599 C C . ASN A 1 81 ? -0.662 -6.611 -2.107 1.00 95.50 81 ASN A C 1
ATOM 601 O O . ASN A 1 81 ? -0.691 -6.377 -3.314 1.00 95.50 81 ASN A O 1
ATOM 605 N N . PRO A 1 82 ? -0.016 -5.791 -1.260 1.00 95.50 82 PRO A N 1
ATOM 606 C CA . PRO A 1 82 ? 0.717 -4.607 -1.706 1.00 95.50 82 PRO A CA 1
ATOM 607 C C . PRO A 1 82 ? 2.065 -4.992 -2.341 1.00 95.50 82 PRO A C 1
ATOM 609 O O . PRO A 1 82 ? 3.128 -4.735 -1.786 1.00 95.50 82 PRO A O 1
ATOM 612 N N . GLY A 1 83 ? 2.007 -5.685 -3.480 1.00 94.62 83 GLY A N 1
ATOM 613 C CA . GLY A 1 83 ? 3.152 -6.285 -4.170 1.00 94.62 83 GLY A CA 1
ATOM 614 C C . GLY A 1 83 ? 3.598 -5.549 -5.432 1.00 94.62 83 GLY A C 1
ATOM 615 O O . GLY A 1 83 ? 4.467 -6.050 -6.146 1.00 94.62 83 GLY A O 1
ATOM 616 N N . ASP A 1 84 ? 3.012 -4.393 -5.743 1.00 96.69 84 ASP A N 1
ATOM 617 C CA . ASP A 1 84 ? 3.424 -3.590 -6.890 1.00 96.69 84 ASP A CA 1
ATOM 618 C C . ASP A 1 84 ? 4.693 -2.794 -6.584 1.00 96.69 84 ASP A C 1
ATOM 620 O O . ASP A 1 84 ? 4.634 -1.631 -6.204 1.00 96.69 84 ASP A O 1
ATOM 624 N N . TRP A 1 85 ? 5.849 -3.429 -6.754 1.00 94.12 85 TRP A N 1
ATOM 625 C CA . TRP A 1 85 ? 7.165 -2.795 -6.609 1.00 94.12 85 TRP A CA 1
ATOM 626 C C . TRP A 1 85 ? 7.647 -2.090 -7.889 1.00 94.12 85 TRP A C 1
ATOM 628 O O . TRP A 1 85 ? 8.794 -1.645 -7.947 1.00 94.12 85 TRP A O 1
ATOM 638 N N . TYR A 1 86 ? 6.816 -2.047 -8.936 1.00 94.06 86 TYR A N 1
ATOM 639 C CA . TYR A 1 86 ? 7.216 -1.654 -10.292 1.00 94.06 86 TYR A CA 1
ATOM 640 C C . TYR A 1 86 ? 6.655 -0.301 -10.725 1.00 94.06 86 TYR A C 1
ATOM 642 O O . TYR A 1 86 ? 7.066 0.220 -11.765 1.00 94.06 86 TYR A O 1
ATOM 650 N N . ALA A 1 87 ? 5.748 0.278 -9.938 1.00 94.50 87 ALA A N 1
ATOM 651 C CA . ALA A 1 87 ? 5.226 1.607 -10.198 1.00 94.50 87 ALA A CA 1
ATOM 652 C C . ALA A 1 87 ? 6.359 2.656 -10.275 1.00 94.50 87 ALA A C 1
ATOM 654 O O . ALA A 1 87 ? 7.360 2.555 -9.554 1.00 94.50 87 ALA A O 1
ATOM 655 N N . PRO A 1 88 ? 6.226 3.685 -11.134 1.00 92.56 88 PRO A N 1
ATOM 656 C CA . PRO A 1 88 ? 7.207 4.759 -11.222 1.00 92.56 88 PRO A CA 1
ATOM 657 C C . PRO A 1 88 ? 7.504 5.429 -9.863 1.00 92.56 88 PRO A C 1
ATOM 659 O O . PRO A 1 88 ? 6.630 5.514 -8.997 1.00 92.56 88 PRO A O 1
ATOM 662 N N . PRO A 1 89 ? 8.718 5.978 -9.663 1.00 89.81 89 PRO A N 1
ATOM 663 C CA . PRO A 1 89 ? 9.043 6.710 -8.443 1.00 89.81 89 PRO A CA 1
ATOM 664 C C . PRO A 1 89 ? 8.039 7.833 -8.153 1.00 89.81 89 PRO A C 1
ATOM 666 O O . PRO A 1 89 ? 7.722 8.638 -9.029 1.00 89.81 89 PRO A O 1
ATOM 669 N N . GLY A 1 90 ? 7.565 7.903 -6.908 1.00 89.81 90 GLY A N 1
ATOM 670 C CA . GLY A 1 90 ? 6.570 8.887 -6.471 1.00 89.81 90 GLY A CA 1
ATOM 671 C C . GLY A 1 90 ? 5.110 8.496 -6.725 1.00 89.81 90 GLY A C 1
ATOM 672 O O . GLY A 1 90 ? 4.226 9.273 -6.374 1.00 89.81 90 GLY A O 1
ATOM 673 N N . SER A 1 91 ? 4.835 7.311 -7.283 1.00 93.81 91 SER A N 1
ATOM 674 C CA . SER A 1 91 ? 3.464 6.789 -7.404 1.00 93.81 91 SER A CA 1
ATOM 675 C C . SER A 1 91 ? 2.807 6.496 -6.052 1.00 93.81 91 SER A C 1
ATOM 677 O O . SER A 1 91 ? 1.589 6.609 -5.928 1.00 93.81 91 SER A O 1
ATOM 679 N N . PHE A 1 92 ? 3.600 6.155 -5.034 1.00 94.94 92 PHE A N 1
ATOM 680 C CA . PHE A 1 92 ? 3.128 5.852 -3.682 1.00 94.94 92 PHE A CA 1
ATOM 681 C C . PHE A 1 92 ? 3.704 6.845 -2.663 1.00 94.94 92 PHE A C 1
ATOM 683 O O . PHE A 1 92 ? 4.791 7.391 -2.888 1.00 94.94 92 PHE A O 1
ATOM 690 N N . PRO A 1 93 ? 2.996 7.104 -1.546 1.00 92.25 93 PRO A N 1
ATOM 691 C CA . PRO A 1 93 ? 3.490 7.990 -0.502 1.00 92.25 93 PRO A CA 1
ATOM 692 C C . PRO A 1 93 ? 4.780 7.439 0.126 1.00 92.25 93 PRO A C 1
ATOM 694 O O . PRO A 1 93 ? 4.947 6.218 0.204 1.00 92.25 93 PRO A O 1
ATOM 697 N N . PRO A 1 94 ? 5.680 8.317 0.606 1.00 89.62 94 PRO A N 1
ATOM 698 C CA . PRO A 1 94 ? 6.867 7.890 1.337 1.00 89.62 94 PRO A CA 1
ATOM 699 C C . PRO A 1 94 ? 6.482 7.189 2.643 1.00 89.62 94 PRO A C 1
ATOM 701 O O . PRO A 1 94 ? 5.392 7.419 3.169 1.00 89.62 94 PRO A O 1
ATOM 704 N N . ASP A 1 95 ? 7.398 6.379 3.175 1.00 89.25 95 ASP A N 1
ATOM 705 C CA . ASP A 1 95 ? 7.212 5.703 4.459 1.00 89.25 95 ASP A CA 1
ATOM 706 C C . ASP A 1 95 ? 6.940 6.731 5.581 1.00 89.25 95 ASP A C 1
ATOM 708 O O . ASP A 1 95 ? 7.815 7.549 5.889 1.00 89.25 95 ASP A O 1
ATOM 712 N N . PRO A 1 96 ? 5.740 6.718 6.189 1.00 86.06 96 PRO A N 1
ATOM 713 C CA . PRO A 1 96 ? 5.340 7.654 7.241 1.00 86.06 96 PRO A CA 1
ATOM 714 C C . PRO A 1 96 ? 6.003 7.377 8.600 1.00 86.06 96 PRO A C 1
ATOM 716 O O . PRO A 1 96 ? 5.967 8.245 9.472 1.00 86.06 96 PRO A O 1
ATOM 719 N N . PHE A 1 97 ? 6.553 6.176 8.811 1.00 81.00 97 PHE A N 1
ATOM 720 C CA . PHE A 1 97 ? 7.123 5.734 10.088 1.00 81.00 97 PHE A CA 1
ATOM 721 C C . PHE A 1 97 ? 8.651 5.695 10.072 1.00 81.00 97 PHE A C 1
ATOM 723 O O . PHE A 1 97 ? 9.270 5.397 11.097 1.00 81.00 97 PHE A O 1
ATOM 730 N N . ARG A 1 98 ? 9.267 6.070 8.947 1.00 73.81 98 ARG A N 1
ATOM 731 C CA . ARG A 1 98 ? 10.699 6.341 8.891 1.00 73.81 98 ARG A CA 1
ATOM 732 C C . ARG A 1 98 ? 11.043 7.521 9.808 1.00 73.81 98 ARG A C 1
ATOM 734 O O . ARG A 1 98 ? 10.552 8.632 9.605 1.00 73.81 98 ARG A O 1
ATOM 741 N N . GLN A 1 99 ? 11.909 7.265 10.791 1.00 57.75 99 GLN A N 1
ATOM 742 C CA . GLN A 1 99 ? 12.569 8.283 11.619 1.00 57.75 99 GLN A CA 1
ATOM 743 C C . GLN A 1 99 ? 13.956 8.617 11.075 1.00 57.75 99 GLN A C 1
ATOM 745 O O . GLN A 1 99 ? 14.639 7.684 10.596 1.00 57.75 99 GLN A O 1
#

Radius of gyration: 13.61 Å; chains: 1; bounding box: 37×26×36 Å